Protein AF-A0A6G0XIC1-F1 (afdb_monomer_lite)

pLDDT: mean 82.3, std 7.59, range [47.5, 91.31]

Structure (mmCIF, N/CA/C/O backbone):
data_AF-A0A6G0XIC1-F1
#
_entry.id   AF-A0A6G0XIC1-F1
#
loop_
_atom_site.group_PDB
_atom_site.id
_atom_site.type_symbol
_atom_site.label_atom_id
_atom_site.label_alt_id
_atom_site.label_comp_id
_atom_site.label_asym_id
_atom_site.label_entity_id
_atom_site.label_seq_id
_atom_site.pdbx_PDB_ins_code
_atom_site.Cartn_x
_atom_site.Cartn_y
_atom_site.Cartn_z
_atom_site.occupancy
_atom_site.B_iso_or_equiv
_atom_site.auth_seq_id
_atom_site.auth_comp_id
_atom_site.auth_asym_id
_atom_site.auth_atom_id
_atom_site.pdbx_PDB_model_num
ATOM 1 N N . MET A 1 1 ? 18.970 -5.174 -5.195 1.00 47.50 1 MET A N 1
ATOM 2 C CA . MET A 1 1 ? 18.338 -4.292 -6.201 1.00 47.50 1 MET A CA 1
ATOM 3 C C . MET A 1 1 ? 18.893 -2.885 -6.016 1.00 47.50 1 MET A C 1
ATOM 5 O O . MET A 1 1 ? 18.209 -2.025 -5.480 1.00 47.50 1 MET A O 1
ATOM 9 N N . PHE A 1 2 ? 20.149 -2.671 -6.403 1.00 49.06 2 PHE A N 1
ATOM 10 C CA . PHE A 1 2 ? 20.777 -1.350 -6.408 1.00 49.06 2 PHE A CA 1
ATOM 11 C C . PHE A 1 2 ? 21.125 -1.029 -7.858 1.00 49.06 2 PHE A C 1
ATOM 13 O O . PHE A 1 2 ? 21.554 -1.924 -8.586 1.00 49.06 2 PHE A O 1
ATOM 20 N N . SER A 1 3 ? 20.847 0.197 -8.296 1.00 51.59 3 SER A N 1
ATOM 21 C CA . SER A 1 3 ? 21.165 0.626 -9.657 1.00 51.59 3 SER A CA 1
ATOM 22 C C . SER A 1 3 ? 22.676 0.580 -9.858 1.00 51.59 3 SER A C 1
ATOM 24 O O . SER A 1 3 ? 23.412 1.118 -9.037 1.00 51.59 3 SER A O 1
ATOM 26 N N . HIS A 1 4 ? 23.138 -0.046 -10.939 1.00 59.66 4 HIS A N 1
ATOM 27 C CA . HIS A 1 4 ? 24.544 0.018 -11.359 1.00 59.66 4 HIS A CA 1
ATOM 28 C C . HIS A 1 4 ? 24.850 1.297 -12.159 1.00 59.66 4 HIS A C 1
ATOM 30 O O . HIS A 1 4 ? 25.977 1.494 -12.602 1.00 59.66 4 HIS A O 1
ATOM 36 N N . ALA A 1 5 ? 23.843 2.154 -12.364 1.00 63.12 5 ALA A N 1
ATOM 37 C CA . ALA A 1 5 ? 23.974 3.422 -13.063 1.00 63.12 5 ALA A CA 1
ATOM 38 C C . ALA A 1 5 ? 24.384 4.553 -12.099 1.00 63.12 5 ALA A C 1
ATOM 40 O O . ALA A 1 5 ? 23.942 4.559 -10.944 1.00 63.12 5 ALA A O 1
ATOM 41 N N . PRO A 1 6 ? 25.187 5.529 -12.562 1.00 70.88 6 PRO A N 1
ATOM 42 C CA . PRO A 1 6 ? 25.528 6.702 -11.768 1.00 70.88 6 PRO A CA 1
ATOM 43 C C . PRO A 1 6 ? 24.262 7.477 -11.345 1.00 70.88 6 PRO A C 1
ATOM 45 O O . PRO A 1 6 ? 23.254 7.459 -12.065 1.00 70.88 6 PRO A O 1
ATOM 48 N N . PRO A 1 7 ? 24.287 8.162 -10.184 1.00 67.44 7 PRO A N 1
ATOM 49 C CA . PRO A 1 7 ? 23.158 8.957 -9.714 1.00 67.44 7 PRO A CA 1
ATOM 50 C C . PRO A 1 7 ? 22.770 9.990 -10.772 1.00 67.44 7 PRO A C 1
ATOM 52 O O . PRO A 1 7 ? 23.600 10.789 -11.203 1.00 67.44 7 PRO A O 1
ATOM 55 N N . HIS A 1 8 ? 21.511 9.983 -11.192 1.00 69.56 8 HIS A N 1
ATOM 56 C CA . HIS A 1 8 ? 20.982 10.939 -12.159 1.00 69.56 8 HIS A CA 1
ATOM 57 C C . HIS A 1 8 ? 19.735 11.616 -11.597 1.00 69.56 8 HIS A C 1
ATOM 59 O O . HIS A 1 8 ? 19.155 11.182 -10.598 1.00 69.56 8 HIS A O 1
ATOM 65 N N . LYS A 1 9 ? 19.331 12.721 -12.232 1.00 75.81 9 LYS A N 1
ATOM 66 C CA . LYS A 1 9 ? 18.134 13.463 -11.831 1.00 75.81 9 LYS A CA 1
ATOM 67 C C . LYS A 1 9 ? 16.928 12.532 -11.857 1.00 75.81 9 LYS A C 1
ATOM 69 O O . LYS A 1 9 ? 16.683 11.861 -12.856 1.00 75.81 9 LYS A O 1
ATOM 74 N N . PHE A 1 10 ? 16.170 12.526 -10.769 1.00 74.00 10 PHE A N 1
ATOM 75 C CA . PHE A 1 10 ? 15.009 11.663 -10.644 1.00 74.00 10 PHE A CA 1
ATOM 76 C C . PHE A 1 10 ? 13.968 12.017 -11.723 1.00 74.00 10 PHE A C 1
ATOM 78 O O . PHE A 1 10 ? 13.538 13.174 -11.790 1.00 74.00 10 PHE A O 1
ATOM 85 N N . PRO A 1 11 ? 13.554 11.073 -12.588 1.00 81.12 11 PRO A N 1
ATOM 86 C CA . PRO A 1 11 ? 12.630 11.368 -13.673 1.00 81.12 11 PRO A CA 1
ATOM 87 C C . PRO A 1 11 ? 11.298 11.903 -13.142 1.00 81.12 11 PRO A C 1
ATOM 89 O O . PRO A 1 11 ? 10.701 11.316 -12.238 1.00 81.12 11 PRO A O 1
ATOM 92 N N . LEU A 1 12 ? 10.775 12.967 -13.762 1.00 81.00 12 LEU A N 1
ATOM 93 C CA . LEU A 1 12 ? 9.474 13.561 -13.408 1.00 81.00 12 LEU A CA 1
ATOM 94 C C . LEU A 1 12 ? 8.337 12.528 -13.432 1.00 81.00 12 LEU A C 1
ATOM 96 O O . LEU A 1 12 ? 7.449 12.555 -12.584 1.00 81.00 12 LEU A O 1
ATOM 100 N N . ARG A 1 13 ? 8.399 11.571 -14.365 1.00 80.69 13 ARG A N 1
ATOM 101 C CA . ARG A 1 13 ? 7.430 10.469 -14.472 1.00 80.69 13 ARG A CA 1
ATOM 102 C C . ARG A 1 13 ? 7.473 9.547 -13.254 1.00 80.69 13 ARG A C 1
ATOM 104 O O . ARG A 1 13 ? 6.423 9.210 -12.718 1.00 80.69 13 ARG A O 1
ATOM 111 N N . SER A 1 14 ? 8.669 9.188 -12.784 1.00 80.62 14 SER A N 1
ATOM 112 C CA . SER A 1 14 ? 8.823 8.422 -11.546 1.00 80.62 14 SER A CA 1
ATOM 113 C C . SER A 1 14 ? 8.307 9.225 -10.353 1.00 80.62 14 SER A C 1
ATOM 115 O O . SER A 1 14 ? 7.563 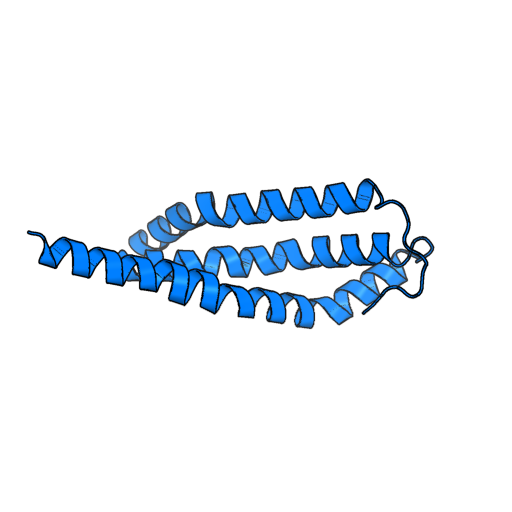8.669 -9.552 1.00 80.62 14 SER A O 1
ATOM 117 N N . MET A 1 15 ? 8.611 10.529 -10.259 1.00 84.69 15 MET A N 1
ATOM 118 C CA . MET A 1 15 ? 8.087 11.374 -9.172 1.00 84.69 15 MET A CA 1
ATOM 119 C C . MET A 1 15 ? 6.559 11.394 -9.151 1.00 84.69 15 MET A C 1
ATOM 121 O O . MET A 1 15 ? 5.975 11.222 -8.087 1.00 84.69 15 MET A O 1
ATOM 125 N N . GLY A 1 16 ? 5.910 11.525 -10.311 1.00 86.38 16 GLY A N 1
ATOM 126 C CA . GLY A 1 16 ? 4.451 11.480 -10.411 1.00 86.38 16 GLY A CA 1
ATOM 127 C C . GLY A 1 16 ? 3.858 10.155 -9.923 1.00 86.38 16 GLY A C 1
ATOM 128 O O . GLY A 1 16 ? 2.862 10.157 -9.205 1.00 86.38 16 GLY A O 1
ATOM 129 N N . LEU A 1 17 ? 4.495 9.023 -10.241 1.00 84.69 17 LEU A N 1
ATOM 130 C CA . LEU A 1 17 ? 4.053 7.704 -9.770 1.00 84.69 17 LEU A CA 1
ATOM 131 C C . LEU A 1 17 ? 4.208 7.542 -8.254 1.00 84.69 17 LEU A C 1
ATOM 133 O O . LEU A 1 17 ? 3.326 6.972 -7.612 1.00 84.69 17 LEU A O 1
ATOM 137 N N . PHE A 1 18 ? 5.299 8.053 -7.674 1.00 84.19 18 PHE A N 1
ATOM 138 C CA . PHE A 1 18 ? 5.488 8.049 -6.222 1.00 84.19 18 PHE A CA 1
ATOM 139 C C . PHE A 1 18 ? 4.500 8.978 -5.518 1.00 84.19 18 PHE A C 1
ATOM 141 O O . PHE A 1 18 ? 3.880 8.556 -4.547 1.00 84.19 18 PHE A O 1
ATOM 148 N N . ALA A 1 19 ? 4.284 10.181 -6.051 1.00 86.56 19 ALA A N 1
ATOM 149 C CA . ALA A 1 19 ? 3.310 11.127 -5.522 1.00 86.56 19 ALA A CA 1
ATOM 150 C C . ALA A 1 19 ? 1.893 10.541 -5.549 1.00 86.56 19 ALA A C 1
ATOM 152 O O . ALA A 1 19 ? 1.224 10.519 -4.520 1.00 86.56 19 ALA A O 1
ATOM 153 N N . LEU A 1 20 ? 1.468 9.976 -6.686 1.00 87.44 20 LEU A N 1
ATOM 154 C CA . LEU A 1 20 ? 0.174 9.303 -6.800 1.00 87.44 20 LEU A CA 1
ATOM 155 C C . LEU A 1 20 ? 0.058 8.177 -5.774 1.00 87.44 20 LEU A C 1
ATOM 157 O O . LEU A 1 20 ? -0.923 8.112 -5.039 1.00 87.44 20 LEU A O 1
ATOM 161 N N . ARG A 1 21 ? 1.080 7.319 -5.683 1.00 85.94 21 ARG A N 1
ATOM 162 C CA . ARG A 1 21 ? 1.133 6.227 -4.709 1.00 85.94 21 ARG A CA 1
ATOM 163 C C . ARG A 1 21 ? 1.002 6.731 -3.265 1.00 85.94 21 ARG A C 1
ATOM 165 O O . ARG A 1 21 ? 0.332 6.078 -2.466 1.00 85.94 21 ARG A O 1
ATOM 172 N N . ASP A 1 22 ? 1.629 7.850 -2.924 1.00 84.94 22 ASP A N 1
ATOM 173 C CA . ASP A 1 22 ? 1.591 8.406 -1.572 1.00 84.94 22 ASP A CA 1
ATOM 174 C C . ASP A 1 22 ? 0.227 9.030 -1.264 1.00 84.94 22 ASP A C 1
ATOM 176 O O . ASP A 1 22 ? -0.362 8.706 -0.232 1.00 84.94 22 ASP A O 1
ATOM 180 N N . SER A 1 23 ? -0.344 9.817 -2.183 1.00 86.06 23 SER A N 1
ATOM 181 C CA . SER A 1 23 ? -1.712 10.349 -2.054 1.00 86.06 23 SER A CA 1
ATOM 182 C C . SER A 1 23 ? -2.731 9.230 -1.862 1.00 86.06 23 SER A C 1
ATOM 184 O O . SER A 1 23 ? -3.605 9.298 -0.999 1.00 86.06 23 SER A O 1
ATOM 186 N N . MET A 1 24 ? -2.562 8.161 -2.635 1.00 83.38 24 MET A N 1
ATOM 187 C CA . MET A 1 24 ? -3.330 6.937 -2.535 1.00 83.38 24 MET A CA 1
ATOM 188 C C . MET A 1 24 ? -3.233 6.352 -1.104 1.00 83.38 24 MET A C 1
ATOM 190 O O . MET A 1 24 ? -4.256 6.113 -0.463 1.00 83.38 24 MET A O 1
ATOM 194 N N . THR A 1 25 ? -2.023 6.121 -0.576 1.00 82.69 25 THR A N 1
ATOM 195 C CA . THR A 1 25 ? -1.827 5.555 0.777 1.00 82.69 25 THR A CA 1
ATOM 196 C C . THR A 1 25 ? -2.416 6.443 1.880 1.00 82.69 25 THR A C 1
ATOM 198 O O . THR A 1 25 ? -3.007 5.918 2.825 1.00 82.69 25 THR A O 1
ATOM 201 N N . VAL A 1 26 ? -2.302 7.767 1.756 1.00 83.50 26 VAL A N 1
ATOM 202 C CA . VAL A 1 26 ? -2.917 8.725 2.688 1.00 83.50 26 VAL A CA 1
ATOM 203 C C . VAL A 1 26 ? -4.442 8.593 2.660 1.00 83.50 26 VAL A C 1
ATOM 205 O O . VAL A 1 26 ? -5.053 8.392 3.709 1.00 83.50 26 VAL A O 1
ATOM 208 N N . GLY A 1 27 ? -5.061 8.597 1.476 1.00 80.19 27 GLY A N 1
ATOM 209 C CA . GLY A 1 27 ? -6.510 8.413 1.340 1.00 80.19 27 GLY A CA 1
ATOM 210 C C . GLY A 1 27 ? -7.003 7.108 1.975 1.00 80.19 27 GLY A C 1
ATOM 211 O O . GLY A 1 27 ? -7.956 7.109 2.754 1.00 80.19 27 GLY A O 1
ATOM 212 N N . ALA A 1 28 ? -6.300 6.001 1.732 1.00 77.81 28 ALA A N 1
ATOM 213 C CA . ALA A 1 28 ? -6.646 4.699 2.300 1.00 77.81 28 ALA A CA 1
ATOM 214 C C . ALA A 1 28 ? -6.426 4.587 3.815 1.00 77.81 28 ALA A C 1
ATOM 216 O O . ALA A 1 28 ? -7.025 3.722 4.446 1.00 77.81 28 ALA A O 1
ATOM 217 N N . SER A 1 29 ? -5.583 5.437 4.404 1.00 72.19 29 SER A N 1
ATOM 218 C CA . SER A 1 29 ? -5.302 5.408 5.845 1.00 72.19 29 SER A CA 1
ATOM 219 C C . SER A 1 29 ? -6.245 6.302 6.650 1.00 72.19 29 SER A C 1
ATOM 221 O O . SER A 1 29 ? -6.489 6.019 7.818 1.00 72.19 29 SER A O 1
ATOM 223 N N . PHE A 1 30 ? -6.794 7.362 6.047 1.00 75.75 30 PHE A N 1
ATOM 224 C CA . PHE A 1 30 ? -7.648 8.322 6.759 1.00 75.75 30 PHE A CA 1
ATOM 225 C C . PHE A 1 30 ? -9.127 8.249 6.373 1.00 75.75 30 PHE A C 1
ATOM 227 O O . PHE A 1 30 ? -9.983 8.427 7.235 1.00 75.75 30 PHE A O 1
ATOM 234 N N . VAL A 1 31 ? -9.445 7.968 5.106 1.00 79.25 31 VAL A N 1
ATOM 235 C CA . VAL A 1 31 ? -10.830 8.008 4.602 1.00 79.25 31 VAL A CA 1
ATOM 236 C C . VAL A 1 31 ? -11.467 6.623 4.601 1.00 79.25 31 VAL A C 1
ATOM 238 O O . VAL A 1 31 ? -12.614 6.464 5.010 1.00 79.25 31 VAL A O 1
ATOM 241 N N . ALA A 1 32 ? -10.727 5.604 4.165 1.00 81.50 32 ALA A N 1
ATOM 242 C CA . ALA A 1 32 ? -11.264 4.252 4.032 1.00 81.50 32 ALA A CA 1
ATOM 243 C C . ALA A 1 32 ? -11.582 3.547 5.371 1.00 81.50 32 ALA A C 1
ATOM 245 O O . ALA A 1 32 ? -12.626 2.893 5.434 1.00 81.50 32 ALA A O 1
ATOM 246 N N . PRO A 1 33 ? -10.777 3.668 6.452 1.00 82.06 33 PRO A N 1
ATOM 247 C CA . PRO A 1 33 ? -11.001 2.861 7.651 1.00 82.06 33 PRO A CA 1
ATOM 248 C C . PRO A 1 33 ? -12.315 3.163 8.390 1.00 82.06 33 PRO A C 1
ATOM 250 O O . PRO A 1 33 ? -12.979 2.204 8.775 1.00 82.06 33 PRO A O 1
ATOM 253 N N . PRO A 1 34 ? -12.757 4.428 8.567 1.00 82.06 34 PRO A N 1
ATOM 254 C CA . PRO A 1 34 ? -14.055 4.714 9.185 1.00 82.06 34 PRO A CA 1
ATOM 255 C C . PRO A 1 34 ? -15.237 4.155 8.386 1.00 82.06 34 PRO A C 1
ATOM 257 O O . PRO A 1 34 ? -16.177 3.624 8.974 1.00 82.06 34 PRO A O 1
ATOM 260 N N . ILE A 1 35 ? -15.174 4.238 7.052 1.00 87.19 35 ILE A N 1
ATOM 261 C CA . ILE A 1 35 ? -16.224 3.738 6.153 1.00 87.19 35 ILE A CA 1
ATOM 262 C C . ILE A 1 35 ? -16.291 2.211 6.227 1.00 87.19 35 ILE A C 1
ATOM 264 O O . ILE A 1 35 ? -17.367 1.636 6.390 1.00 87.19 35 ILE A O 1
ATOM 268 N N . PHE A 1 36 ? -15.134 1.551 6.152 1.00 86.31 36 PHE A N 1
ATOM 269 C CA . PHE A 1 36 ? -15.052 0.096 6.220 1.00 86.31 36 PHE A CA 1
ATOM 270 C C . PHE A 1 36 ? -15.467 -0.435 7.598 1.00 86.31 36 PHE A C 1
ATOM 272 O O . PHE A 1 36 ? -16.214 -1.408 7.686 1.00 86.31 36 PHE A O 1
ATOM 279 N N . SER A 1 37 ? -15.085 0.262 8.670 1.00 87.62 37 SER A N 1
ATOM 280 C CA . SER A 1 37 ? -15.497 -0.068 10.035 1.00 87.62 37 SER A CA 1
ATOM 281 C C . SER A 1 37 ? -17.012 0.040 10.209 1.00 87.62 37 SER A C 1
ATOM 283 O O . SER A 1 37 ? -17.637 -0.882 10.729 1.00 87.62 37 SER A O 1
ATOM 285 N N . ALA A 1 38 ? -17.632 1.113 9.705 1.00 87.50 38 ALA A N 1
ATOM 286 C CA . ALA A 1 38 ? -19.084 1.280 9.754 1.00 87.50 38 ALA A CA 1
ATOM 287 C C . ALA A 1 38 ? -19.825 0.153 9.013 1.00 87.50 38 ALA A C 1
ATOM 289 O O . ALA A 1 38 ? -20.824 -0.363 9.517 1.00 87.50 38 ALA A O 1
ATOM 290 N N . ALA A 1 39 ? -19.306 -0.277 7.859 1.00 89.25 39 ALA A N 1
ATOM 291 C CA . ALA A 1 39 ? -19.859 -1.411 7.127 1.00 89.25 39 ALA A CA 1
ATOM 292 C C . ALA A 1 39 ? -19.752 -2.717 7.934 1.00 89.25 39 ALA A C 1
ATOM 294 O O . ALA A 1 39 ? -20.742 -3.431 8.064 1.00 89.25 39 ALA A O 1
ATOM 295 N N . LEU A 1 40 ? -18.600 -3.009 8.545 1.00 88.50 40 LEU A N 1
ATOM 296 C CA . LEU A 1 40 ? -18.423 -4.202 9.386 1.00 88.50 40 LEU A CA 1
ATOM 297 C C . LEU A 1 40 ? -19.367 -4.209 10.596 1.00 88.50 40 LEU A C 1
ATOM 299 O O . LEU A 1 40 ? -19.953 -5.245 10.911 1.00 88.50 40 LEU A O 1
ATOM 303 N N . VAL A 1 41 ? -19.573 -3.054 11.234 1.00 90.44 41 VAL A N 1
ATOM 304 C CA . VAL A 1 41 ? -20.545 -2.912 12.329 1.00 90.44 41 VAL A CA 1
ATOM 305 C C . VAL A 1 41 ? -21.970 -3.194 11.847 1.00 90.44 41 VAL A C 1
ATOM 307 O O . VAL A 1 41 ? -22.717 -3.872 12.547 1.00 90.44 41 VAL A O 1
ATOM 310 N N . SER A 1 42 ? -22.348 -2.758 10.638 1.00 89.94 42 SER A N 1
ATOM 311 C CA . SER A 1 42 ? -23.682 -3.062 10.087 1.00 89.94 42 SER A CA 1
ATOM 312 C C . SER A 1 42 ? -23.920 -4.554 9.821 1.00 89.94 42 SER A C 1
ATOM 314 O O . SER A 1 42 ? -25.064 -4.995 9.836 1.00 89.94 42 SER A O 1
ATOM 316 N N . TYR A 1 43 ? -22.853 -5.345 9.657 1.00 89.56 43 TYR A N 1
ATOM 317 C CA . TYR A 1 43 ? -22.919 -6.808 9.570 1.00 89.56 43 TYR A CA 1
ATOM 318 C C . TYR A 1 43 ? -22.933 -7.508 10.943 1.00 89.56 43 TYR A C 1
ATOM 320 O O . TYR A 1 43 ? -22.865 -8.733 11.005 1.00 89.56 43 TYR A O 1
ATOM 328 N N . GLY A 1 44 ? -23.027 -6.756 12.045 1.00 88.94 44 GLY A N 1
ATOM 329 C CA . GLY A 1 44 ? -23.121 -7.299 13.404 1.00 88.94 44 GLY A CA 1
ATOM 330 C C . GLY A 1 44 ? -21.779 -7.476 14.120 1.00 88.94 44 GLY A C 1
ATOM 331 O O . GLY A 1 44 ? -21.727 -8.147 15.148 1.00 88.94 44 GLY A O 1
ATOM 332 N N . MET A 1 45 ? -20.691 -6.894 13.605 1.00 90.12 45 MET A N 1
ATOM 333 C CA . MET A 1 45 ? -19.389 -6.926 14.275 1.00 90.12 45 MET A CA 1
ATOM 334 C C . MET A 1 45 ? -19.309 -5.897 15.409 1.00 90.12 45 MET A C 1
ATOM 336 O O . MET A 1 45 ? -19.791 -4.771 15.279 1.00 90.12 45 MET A O 1
ATOM 340 N N . ASP A 1 46 ? -18.630 -6.258 16.501 1.00 91.31 46 ASP A N 1
ATOM 341 C CA . ASP A 1 46 ? -18.296 -5.312 17.566 1.00 91.31 46 ASP A CA 1
ATOM 342 C C . ASP A 1 46 ? -17.500 -4.110 17.023 1.00 91.31 46 ASP A C 1
ATOM 344 O O . ASP A 1 46 ? -16.576 -4.257 16.220 1.00 91.31 46 ASP A O 1
ATOM 348 N N . LYS A 1 47 ? -17.831 -2.907 17.502 1.00 85.88 47 LYS A N 1
ATOM 349 C CA . LYS A 1 47 ? -17.240 -1.643 17.042 1.00 85.88 47 LYS A CA 1
ATOM 350 C C . LYS A 1 47 ? -15.737 -1.559 17.315 1.00 85.88 47 LYS A C 1
ATOM 352 O O . LYS A 1 47 ? -15.010 -0.961 16.520 1.00 85.88 47 LYS A O 1
ATOM 357 N N . GLY A 1 48 ? -15.260 -2.124 18.424 1.00 82.88 48 GLY A N 1
ATOM 358 C CA . GLY A 1 48 ? -13.831 -2.188 18.731 1.00 82.88 48 GLY A CA 1
ATOM 359 C C . GLY A 1 48 ? -13.098 -3.063 17.717 1.00 82.88 48 GLY A C 1
ATOM 360 O O . GLY A 1 48 ? -12.152 -2.614 17.068 1.00 82.88 48 GLY A O 1
ATOM 361 N N . THR A 1 49 ? -13.616 -4.271 17.504 1.00 83.00 49 THR A N 1
ATOM 362 C CA . THR A 1 49 ? -13.065 -5.246 16.551 1.00 83.00 49 THR A CA 1
ATOM 363 C C . THR A 1 49 ? -13.105 -4.734 15.107 1.00 83.00 49 THR A C 1
ATOM 365 O O . THR A 1 49 ? -12.098 -4.800 14.400 1.00 83.00 49 THR A O 1
ATOM 368 N N . ALA A 1 50 ? -14.223 -4.142 14.683 1.00 86.88 50 ALA A N 1
ATOM 369 C CA . ALA A 1 50 ? -14.391 -3.554 13.356 1.00 86.88 50 ALA A CA 1
ATOM 370 C C . ALA A 1 50 ? -13.370 -2.440 13.083 1.00 86.88 50 ALA A C 1
ATOM 372 O O . ALA A 1 50 ? -12.771 -2.396 12.006 1.00 86.88 50 ALA A O 1
ATOM 373 N N . ASN A 1 51 ? -13.105 -1.576 14.069 1.00 85.00 51 ASN A N 1
ATOM 374 C CA . ASN A 1 51 ? -12.089 -0.530 13.952 1.00 85.00 51 ASN A CA 1
ATOM 375 C C . ASN A 1 51 ? -10.676 -1.110 13.835 1.00 85.00 51 ASN A C 1
ATOM 377 O O . ASN A 1 51 ? -9.927 -0.701 12.947 1.00 85.00 51 ASN A O 1
ATOM 381 N N . SER A 1 52 ? -10.318 -2.078 14.682 1.00 83.69 52 SER A N 1
ATOM 382 C CA . SER A 1 52 ? -9.008 -2.736 14.639 1.00 83.69 52 SER A CA 1
ATOM 383 C C . SER A 1 52 ? -8.761 -3.455 13.311 1.00 83.69 52 SER A C 1
ATOM 385 O O . SER A 1 52 ? -7.700 -3.292 12.708 1.00 83.69 52 SER A O 1
ATOM 387 N N . ILE A 1 53 ? -9.753 -4.197 12.807 1.00 85.44 53 ILE A N 1
ATOM 388 C CA . ILE A 1 53 ? -9.671 -4.869 11.504 1.00 85.44 53 ILE A CA 1
ATOM 389 C C . ILE A 1 53 ? -9.528 -3.838 10.387 1.00 85.44 53 ILE A C 1
ATOM 391 O O . ILE A 1 53 ? -8.657 -3.980 9.531 1.00 85.44 53 ILE A O 1
ATOM 395 N N . SER A 1 54 ? -10.324 -2.770 10.409 1.00 86.50 54 SER A N 1
ATOM 396 C CA . SER A 1 54 ? -10.278 -1.735 9.371 1.00 86.50 54 SER A CA 1
ATOM 397 C C . SER A 1 54 ? -8.928 -1.026 9.309 1.00 86.50 54 SER A C 1
ATOM 399 O O . SER A 1 54 ? -8.418 -0.776 8.218 1.00 86.50 54 SER A O 1
ATOM 401 N N . GLN A 1 55 ? -8.305 -0.765 10.460 1.00 83.00 55 GLN A N 1
ATOM 402 C CA . GLN A 1 55 ? -6.977 -0.150 10.540 1.00 83.00 55 GLN A CA 1
ATOM 403 C C . GLN A 1 55 ? -5.857 -1.033 9.975 1.00 83.00 55 GLN A C 1
ATOM 405 O O . GLN A 1 55 ? -4.841 -0.503 9.536 1.00 83.00 55 GLN A O 1
ATOM 410 N N . LEU A 1 56 ? -6.026 -2.357 9.954 1.00 83.38 56 LEU A N 1
ATOM 411 C CA . LEU A 1 56 ? -5.033 -3.292 9.414 1.00 83.38 56 LEU A CA 1
ATOM 412 C C . LEU A 1 56 ? -5.313 -3.657 7.950 1.00 83.38 56 LEU A C 1
ATOM 414 O O . LEU A 1 56 ? -4.401 -3.676 7.121 1.00 83.38 56 LEU A O 1
ATOM 418 N N . VAL A 1 57 ? -6.577 -3.924 7.620 1.00 86.38 57 VAL A N 1
ATOM 419 C CA . VAL A 1 57 ? -7.000 -4.420 6.305 1.00 86.38 57 VAL A CA 1
ATOM 420 C C . VAL A 1 57 ? -7.005 -3.311 5.260 1.00 86.38 57 VAL A C 1
ATOM 422 O O . VAL A 1 57 ? -6.493 -3.536 4.163 1.00 86.38 57 VAL A O 1
ATOM 425 N N . CYS A 1 58 ? -7.513 -2.110 5.571 1.00 85.62 58 CYS A N 1
ATOM 426 C CA . CYS A 1 58 ? -7.556 -1.021 4.587 1.00 85.62 58 CYS A CA 1
ATOM 427 C C . CYS A 1 58 ? -6.158 -0.676 4.041 1.00 85.62 58 CYS A C 1
ATOM 429 O O . CYS A 1 58 ? -5.991 -0.680 2.816 1.00 85.62 58 CYS A O 1
ATOM 431 N N . PRO A 1 59 ? -5.123 -0.462 4.880 1.00 81.81 59 PRO A N 1
ATOM 432 C CA . PRO A 1 59 ? -3.776 -0.213 4.378 1.00 81.81 59 PRO A CA 1
ATOM 433 C C . PRO A 1 59 ? -3.199 -1.406 3.608 1.00 81.81 59 PRO A C 1
ATOM 435 O O . PRO A 1 59 ? -2.519 -1.203 2.603 1.00 81.81 59 PRO A O 1
ATOM 438 N N . ALA A 1 60 ? -3.476 -2.646 4.033 1.00 85.88 60 ALA A N 1
ATOM 439 C CA . ALA A 1 60 ? -2.955 -3.852 3.386 1.00 85.88 60 ALA A CA 1
ATOM 440 C C . ALA A 1 60 ? -3.528 -4.065 1.978 1.00 85.88 60 ALA A C 1
ATOM 442 O O . ALA A 1 60 ? -2.771 -4.297 1.034 1.00 85.88 60 ALA A O 1
ATOM 443 N N . VAL A 1 61 ? -4.844 -3.915 1.809 1.00 85.81 61 VAL A N 1
ATOM 444 C CA . VAL A 1 61 ? -5.512 -3.998 0.498 1.00 85.81 61 VAL A CA 1
ATOM 445 C C . VAL A 1 61 ? -4.977 -2.916 -0.430 1.00 85.81 61 VAL A C 1
ATOM 447 O O . VAL A 1 61 ? -4.612 -3.169 -1.578 1.00 85.81 61 VAL A O 1
ATOM 450 N N . TRP A 1 62 ? -4.840 -1.703 0.090 1.00 85.62 62 TRP A N 1
ATOM 451 C CA . TRP A 1 62 ? -4.308 -0.597 -0.683 1.00 85.62 62 TRP A CA 1
ATOM 452 C C . TRP A 1 62 ? -2.827 -0.765 -1.051 1.00 85.62 62 TRP A C 1
ATOM 454 O O . TRP A 1 62 ? -2.334 -0.270 -2.075 1.00 85.62 62 TRP A O 1
ATOM 464 N N . GLN A 1 63 ? -2.092 -1.519 -0.237 1.00 85.12 63 GLN A N 1
ATOM 465 C CA . GLN A 1 63 ? -0.714 -1.864 -0.517 1.00 85.12 63 GLN A CA 1
ATOM 466 C C . G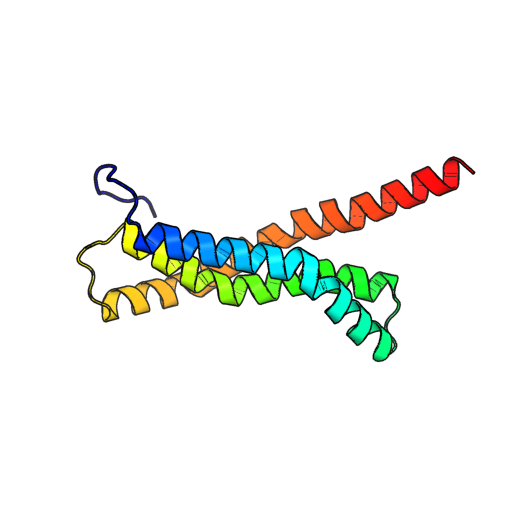LN A 1 63 ? -0.597 -2.732 -1.779 1.00 85.12 63 GLN A C 1
ATOM 468 O O . GLN A 1 63 ? 0.355 -2.557 -2.542 1.00 85.12 63 GLN A O 1
ATOM 473 N N . LEU A 1 64 ? -1.582 -3.585 -2.068 1.00 85.50 64 LEU A N 1
ATOM 474 C CA . LEU A 1 64 ? -1.626 -4.384 -3.298 1.00 85.50 64 LEU A CA 1
ATOM 475 C C . LEU A 1 64 ? -1.794 -3.512 -4.548 1.00 85.50 64 LEU A C 1
ATOM 477 O O . LEU A 1 64 ? -1.100 -3.740 -5.539 1.00 85.50 64 LEU A O 1
ATOM 481 N N . ALA A 1 65 ? -2.636 -2.476 -4.478 1.00 85.25 65 ALA A N 1
ATOM 482 C CA . ALA A 1 65 ? -2.863 -1.536 -5.579 1.00 85.25 65 ALA A CA 1
ATOM 483 C C . ALA A 1 65 ? -1.689 -0.563 -5.799 1.00 85.25 65 ALA A C 1
ATOM 485 O O . ALA A 1 65 ? -1.417 -0.157 -6.925 1.00 85.25 65 ALA A O 1
ATOM 486 N N . SER A 1 66 ? -0.958 -0.206 -4.737 1.00 85.38 66 SER A N 1
ATOM 487 C CA . SER A 1 66 ? 0.166 0.746 -4.798 1.00 85.38 66 SER A CA 1
ATOM 488 C C . SER A 1 66 ? 1.541 0.115 -5.056 1.00 85.38 66 SER A C 1
ATOM 490 O O . SER A 1 66 ? 2.491 0.810 -5.433 1.00 85.38 66 SER A O 1
ATOM 492 N N . THR A 1 67 ? 1.683 -1.201 -4.875 1.00 86.81 67 THR A N 1
ATOM 493 C CA . THR A 1 67 ? 2.931 -1.918 -5.184 1.00 86.81 67 THR A CA 1
ATOM 494 C C . THR A 1 67 ? 3.348 -1.862 -6.665 1.00 86.81 67 THR A C 1
ATOM 496 O O . THR A 1 67 ? 4.531 -1.610 -6.904 1.00 86.81 67 THR A O 1
ATOM 499 N N . PRO A 1 68 ? 2.462 -2.027 -7.669 1.00 83.94 68 PRO A N 1
ATOM 500 C CA . PRO A 1 68 ? 2.874 -2.002 -9.069 1.00 83.94 68 PRO A CA 1
ATOM 501 C C . PRO A 1 68 ? 3.315 -0.596 -9.494 1.00 83.94 68 PRO A C 1
ATOM 503 O O . PRO A 1 68 ? 4.312 -0.468 -10.195 1.00 83.94 68 PRO A O 1
ATOM 506 N N . LEU A 1 69 ? 2.661 0.458 -8.985 1.00 84.69 69 LEU A N 1
ATOM 507 C CA . LEU A 1 69 ? 3.072 1.859 -9.171 1.00 84.69 69 LEU A CA 1
ATOM 508 C C . LEU A 1 69 ? 4.490 2.114 -8.637 1.00 84.69 69 LEU A C 1
ATOM 510 O O . LEU A 1 69 ? 5.307 2.747 -9.300 1.00 84.69 69 LEU A O 1
ATOM 514 N N . HIS A 1 70 ? 4.804 1.577 -7.458 1.00 85.38 70 HIS A N 1
ATOM 515 C CA . HIS A 1 70 ? 6.135 1.685 -6.859 1.00 85.38 70 HIS A CA 1
ATOM 516 C C . HIS A 1 70 ? 7.208 0.924 -7.648 1.00 85.38 70 HIS A C 1
ATOM 518 O O . HIS A 1 70 ? 8.281 1.470 -7.894 1.00 85.38 70 HIS A O 1
ATOM 524 N N . LEU A 1 71 ? 6.928 -0.320 -8.056 1.00 85.44 71 LEU A N 1
ATOM 525 C CA . LEU A 1 71 ? 7.860 -1.113 -8.863 1.00 85.44 71 LEU A CA 1
ATOM 526 C C . LEU A 1 71 ? 8.087 -0.476 -10.239 1.00 85.44 71 LEU A C 1
ATOM 528 O O . LEU A 1 71 ? 9.221 -0.444 -10.706 1.00 85.44 71 LEU A O 1
ATOM 532 N N . LEU A 1 72 ? 7.041 0.095 -10.842 1.00 83.50 72 LEU A N 1
ATOM 533 C CA . LEU A 1 72 ? 7.141 0.849 -12.089 1.00 83.50 72 LEU A CA 1
ATOM 534 C C . LEU A 1 72 ? 7.977 2.123 -11.918 1.00 83.50 72 LEU A C 1
ATOM 536 O O . LEU A 1 72 ? 8.847 2.391 -12.740 1.00 83.50 72 LEU A O 1
ATOM 540 N N . GLY A 1 73 ? 7.763 2.889 -10.844 1.00 81.50 73 GLY A N 1
ATOM 541 C CA . GLY A 1 73 ? 8.571 4.074 -10.540 1.00 81.50 73 GLY A CA 1
ATOM 542 C C . GLY A 1 73 ? 10.054 3.740 -10.349 1.00 81.50 73 GLY A C 1
ATOM 543 O O . GLY A 1 73 ? 10.916 4.476 -10.835 1.00 81.50 73 GLY A O 1
ATOM 544 N N . LEU A 1 74 ? 10.345 2.604 -9.702 1.00 83.31 74 LEU A N 1
ATOM 545 C CA . LEU A 1 74 ? 11.699 2.094 -9.486 1.00 83.31 74 LEU A CA 1
ATOM 546 C C . LEU A 1 74 ? 12.350 1.592 -10.784 1.00 83.31 74 LEU A C 1
ATOM 548 O O . LEU A 1 74 ? 13.534 1.831 -11.008 1.00 83.31 74 LEU A O 1
ATOM 552 N N . ASP A 1 75 ? 11.596 0.913 -11.645 1.00 83.25 75 ASP A N 1
ATOM 553 C CA . ASP A 1 75 ? 12.080 0.436 -12.943 1.00 83.25 75 ASP A CA 1
ATOM 554 C C . ASP A 1 75 ? 12.308 1.599 -13.926 1.00 83.25 75 ASP A C 1
ATOM 556 O O . ASP A 1 75 ? 13.322 1.621 -14.617 1.00 83.25 75 ASP A O 1
ATOM 560 N N . LEU A 1 76 ? 11.450 2.626 -13.925 1.00 80.38 76 LEU A N 1
ATOM 561 C CA . LEU A 1 76 ? 11.659 3.862 -14.695 1.00 80.38 76 LEU A CA 1
ATOM 562 C C . LEU A 1 76 ? 12.881 4.657 -14.227 1.00 80.38 76 LEU A C 1
ATOM 564 O O . LEU A 1 76 ? 13.535 5.294 -15.047 1.00 80.38 76 LEU A O 1
ATOM 568 N N . TYR A 1 77 ? 13.189 4.610 -12.930 1.00 79.62 77 TYR A N 1
ATOM 569 C CA . TYR A 1 77 ? 14.388 5.235 -12.377 1.00 79.62 77 TYR A CA 1
ATOM 570 C C . TYR A 1 77 ? 15.655 4.433 -12.708 1.00 79.62 77 TYR A C 1
ATOM 572 O O . TYR A 1 77 ? 16.666 5.003 -13.086 1.00 79.62 77 TYR A O 1
ATOM 580 N N . ASN A 1 78 ? 15.625 3.103 -12.592 1.00 79.06 78 ASN A N 1
ATOM 581 C CA . ASN A 1 78 ? 16.836 2.287 -12.738 1.00 79.06 78 ASN A CA 1
ATOM 582 C C . ASN A 1 78 ? 17.123 1.822 -14.171 1.00 79.06 78 ASN A C 1
ATOM 584 O O . ASN A 1 78 ? 18.257 1.457 -14.473 1.00 79.06 78 ASN A O 1
ATOM 588 N N . ARG A 1 79 ? 16.111 1.768 -15.042 1.00 78.69 79 ARG A N 1
ATOM 589 C CA . ARG A 1 79 ? 16.219 1.253 -16.412 1.00 78.69 79 ARG A CA 1
ATOM 590 C C . ARG A 1 79 ? 15.510 2.207 -17.366 1.00 78.69 79 ARG A C 1
ATOM 592 O O . ARG A 1 79 ? 14.316 2.064 -17.626 1.00 78.69 79 ARG A O 1
ATOM 599 N N . THR A 1 80 ? 16.229 3.180 -17.913 1.00 74.56 80 THR A N 1
ATOM 600 C CA . THR A 1 80 ? 15.675 4.160 -18.864 1.00 74.56 80 THR A CA 1
ATOM 601 C C . THR A 1 80 ? 15.318 3.527 -20.212 1.00 74.56 80 THR A C 1
ATOM 603 O O . THR A 1 80 ? 14.240 3.802 -20.733 1.00 74.56 80 THR A O 1
ATOM 606 N N . ASP A 1 81 ? 16.119 2.572 -20.695 1.00 78.06 81 ASP A N 1
ATOM 607 C CA . ASP A 1 81 ? 15.997 1.995 -22.050 1.00 78.06 81 ASP A CA 1
ATOM 608 C C . ASP A 1 81 ? 15.248 0.649 -22.104 1.00 78.06 81 ASP A C 1
ATOM 610 O O . ASP A 1 81 ? 15.238 -0.050 -23.116 1.00 78.06 81 ASP A O 1
ATOM 614 N N . ALA A 1 82 ? 14.610 0.242 -21.003 1.00 79.50 82 ALA A N 1
ATOM 615 C CA . ALA A 1 82 ? 13.880 -1.022 -20.945 1.00 79.50 82 ALA A CA 1
ATOM 616 C C . ALA A 1 82 ? 12.575 -0.984 -21.762 1.00 79.50 82 ALA A C 1
ATOM 618 O O . ALA A 1 82 ? 11.743 -0.083 -21.599 1.00 79.50 82 ALA A O 1
ATOM 619 N N . SER A 1 83 ? 12.357 -2.018 -22.585 1.00 83.56 83 SER A N 1
ATOM 620 C CA . SER A 1 83 ? 11.108 -2.219 -23.331 1.00 83.56 83 SER A CA 1
ATOM 621 C C . SER A 1 83 ? 9.942 -2.514 -22.388 1.00 83.56 83 SER A C 1
ATOM 623 O O . SER A 1 83 ? 10.131 -3.178 -21.366 1.00 83.56 83 SER A O 1
ATOM 625 N N . LEU A 1 84 ? 8.725 -2.094 -22.752 1.00 80.38 84 LEU A N 1
ATOM 626 C CA . LEU A 1 84 ? 7.509 -2.295 -21.945 1.00 80.38 84 LEU A CA 1
ATOM 627 C C . LEU A 1 84 ? 7.286 -3.765 -21.535 1.00 80.38 84 LEU A C 1
ATOM 629 O O . LEU A 1 84 ? 6.882 -4.037 -20.403 1.00 80.38 84 LEU A O 1
ATOM 633 N N . ALA A 1 85 ? 7.622 -4.720 -22.408 1.00 82.81 85 ALA A N 1
ATOM 634 C CA . ALA A 1 85 ? 7.556 -6.152 -22.106 1.00 82.81 85 ALA A CA 1
ATOM 635 C C . ALA A 1 85 ? 8.525 -6.555 -20.976 1.00 82.81 85 ALA A C 1
ATOM 637 O O . ALA A 1 85 ? 8.151 -7.254 -20.038 1.00 82.81 85 ALA A O 1
ATOM 638 N N . SER A 1 86 ? 9.759 -6.045 -20.998 1.00 83.94 86 SER A N 1
ATOM 639 C CA . SER A 1 86 ? 10.739 -6.326 -19.940 1.00 83.94 86 SER A CA 1
ATOM 640 C C . SER A 1 86 ? 10.403 -5.638 -18.607 1.00 83.94 86 SER A C 1
ATOM 642 O O . SER A 1 86 ? 10.792 -6.132 -17.546 1.00 83.94 86 SER A O 1
ATOM 644 N N . ARG A 1 87 ? 9.665 -4.516 -18.644 1.00 84.56 87 ARG A N 1
ATOM 645 C CA . ARG A 1 87 ? 9.177 -3.814 -17.443 1.00 84.56 87 ARG A CA 1
ATOM 646 C C . ARG A 1 87 ? 8.049 -4.587 -16.770 1.00 84.56 87 ARG A C 1
ATOM 648 O O . ARG A 1 87 ? 8.081 -4.808 -15.564 1.00 84.56 87 ARG A O 1
ATOM 655 N N . THR A 1 88 ? 7.073 -5.045 -17.550 1.00 83.75 88 THR A N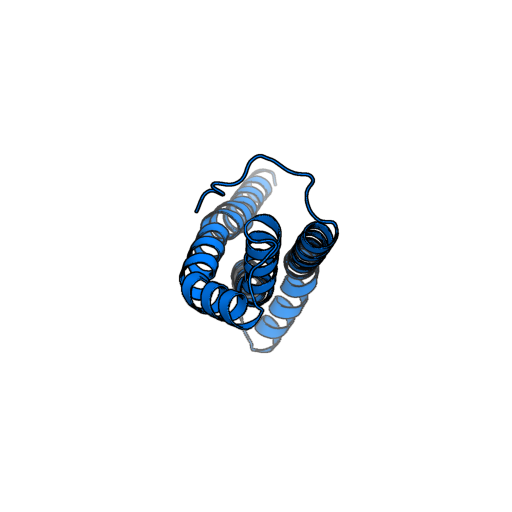 1
ATOM 656 C CA . THR A 1 88 ? 5.941 -5.835 -17.037 1.00 83.75 88 THR A CA 1
ATOM 657 C C . THR A 1 88 ? 6.395 -7.175 -16.458 1.00 83.75 88 THR A C 1
ATOM 659 O O . THR A 1 88 ? 5.933 -7.552 -15.384 1.00 83.75 88 THR A O 1
ATOM 662 N N . GLN A 1 89 ? 7.368 -7.839 -17.091 1.00 87.88 89 GLN A N 1
ATOM 663 C CA . GLN A 1 89 ? 7.981 -9.062 -16.561 1.00 87.88 89 GLN A CA 1
ATOM 664 C C . GLN A 1 89 ? 8.742 -8.829 -15.244 1.00 87.88 89 GLN A C 1
ATOM 666 O O . GLN A 1 89 ? 8.689 -9.658 -14.336 1.00 87.88 89 GLN A O 1
ATOM 671 N N . PHE A 1 90 ? 9.448 -7.703 -15.117 1.00 85.62 90 PHE A N 1
ATOM 672 C CA . PHE A 1 90 ? 10.107 -7.332 -13.864 1.00 85.62 90 PHE A CA 1
ATOM 673 C C . PHE A 1 90 ? 9.086 -7.082 -12.746 1.00 85.62 90 PHE A C 1
ATOM 675 O O . PHE A 1 90 ? 9.230 -7.621 -11.647 1.00 85.62 90 PHE A O 1
ATOM 682 N N . ILE A 1 91 ? 8.033 -6.312 -13.041 1.00 87.69 91 ILE A N 1
ATOM 683 C CA . ILE A 1 91 ? 6.974 -6.003 -12.076 1.00 87.69 91 ILE A CA 1
ATOM 684 C C . ILE A 1 91 ? 6.301 -7.289 -11.603 1.00 87.69 91 ILE A C 1
ATOM 686 O O . ILE A 1 91 ? 6.197 -7.481 -10.399 1.00 87.69 91 ILE A O 1
ATOM 690 N N . SER A 1 92 ? 5.889 -8.185 -12.504 1.00 87.25 92 SER A N 1
ATOM 691 C CA . SER A 1 92 ? 5.198 -9.423 -12.118 1.00 87.25 92 SER A CA 1
ATOM 692 C C . SER A 1 92 ? 6.065 -10.332 -11.243 1.00 87.25 92 SER A C 1
ATOM 694 O O . SER A 1 92 ? 5.577 -10.873 -10.251 1.00 87.25 92 SER A O 1
ATOM 696 N N . ARG A 1 93 ? 7.365 -10.443 -11.548 1.00 88.56 93 ARG A N 1
ATOM 697 C CA . ARG A 1 93 ? 8.320 -11.248 -10.774 1.00 88.56 93 ARG A CA 1
ATOM 698 C C . ARG A 1 93 ? 8.526 -10.720 -9.354 1.00 88.56 93 ARG A C 1
ATOM 700 O O . ARG A 1 93 ? 8.611 -11.507 -8.412 1.00 88.56 93 ARG A O 1
ATOM 707 N N . GLU A 1 94 ? 8.634 -9.404 -9.200 1.00 88.38 94 GLU A N 1
ATOM 708 C CA . GLU A 1 94 ? 8.937 -8.773 -7.910 1.00 88.38 94 GLU A CA 1
ATOM 709 C C . GLU A 1 94 ? 7.682 -8.365 -7.126 1.00 88.38 94 GLU A C 1
ATOM 711 O O . GLU A 1 94 ? 7.776 -8.059 -5.935 1.00 88.38 94 GLU A O 1
ATOM 716 N N . TYR A 1 95 ? 6.502 -8.406 -7.756 1.00 88.44 95 TYR A N 1
ATOM 717 C CA . TYR A 1 95 ? 5.230 -7.980 -7.172 1.00 88.44 95 TYR A CA 1
ATOM 718 C C . TYR A 1 95 ? 4.952 -8.661 -5.836 1.00 88.44 95 TYR A C 1
ATOM 720 O O . TYR A 1 95 ? 4.839 -7.979 -4.823 1.00 88.44 95 TYR A O 1
ATOM 728 N N . ILE A 1 96 ? 4.915 -9.996 -5.811 1.00 88.75 96 ILE A N 1
ATOM 729 C CA . ILE A 1 96 ? 4.531 -10.758 -4.614 1.00 88.75 96 ILE A CA 1
ATOM 730 C C . ILE A 1 96 ? 5.503 -10.482 -3.463 1.00 88.75 96 ILE A C 1
ATOM 732 O O . ILE A 1 96 ? 5.077 -10.163 -2.352 1.00 88.75 96 ILE A O 1
ATOM 736 N N . LYS A 1 97 ? 6.812 -10.530 -3.737 1.00 88.69 97 LYS A N 1
ATOM 737 C CA . LYS A 1 97 ? 7.854 -10.270 -2.733 1.00 88.69 97 LYS A CA 1
ATOM 738 C C . LYS A 1 97 ? 7.739 -8.856 -2.166 1.00 88.69 97 LYS A C 1
ATOM 740 O O . LYS A 1 97 ? 7.766 -8.673 -0.950 1.00 88.69 97 LYS A O 1
ATOM 745 N N . SER A 1 98 ? 7.580 -7.862 -3.040 1.00 87.75 98 SER A N 1
ATOM 746 C CA . SER A 1 98 ? 7.466 -6.458 -2.645 1.00 87.75 98 SER A CA 1
ATOM 747 C C . SER A 1 98 ? 6.169 -6.194 -1.878 1.00 87.75 98 SER A C 1
ATOM 749 O O . SER A 1 98 ? 6.203 -5.575 -0.815 1.00 87.75 98 SER A O 1
ATOM 751 N N . SER A 1 99 ? 5.034 -6.715 -2.348 1.00 86.94 99 SER A N 1
ATOM 752 C CA . SER A 1 99 ? 3.741 -6.584 -1.675 1.00 86.94 99 SER A CA 1
ATOM 753 C C . SER A 1 99 ? 3.765 -7.215 -0.288 1.00 86.94 99 SER A C 1
ATOM 755 O O . SER A 1 99 ? 3.401 -6.543 0.674 1.00 86.94 99 SER A O 1
ATOM 757 N N . MET A 1 100 ? 4.270 -8.444 -0.145 1.00 88.31 100 MET A N 1
ATOM 758 C CA . MET A 1 100 ? 4.383 -9.104 1.159 1.00 88.31 100 MET A CA 1
ATOM 759 C C . MET A 1 100 ? 5.282 -8.332 2.123 1.00 88.31 100 MET A C 1
ATOM 761 O O . MET A 1 100 ? 4.877 -8.061 3.250 1.00 88.31 100 MET A O 1
ATOM 765 N N . ALA A 1 101 ? 6.472 -7.913 1.684 1.00 89.31 101 ALA A N 1
ATOM 766 C CA . ALA A 1 101 ? 7.393 -7.151 2.527 1.00 89.31 101 ALA A CA 1
ATOM 767 C C . ALA A 1 101 ? 6.819 -5.791 2.961 1.00 89.31 101 ALA A C 1
ATOM 769 O O . ALA A 1 101 ? 7.238 -5.219 3.971 1.00 89.31 101 ALA A O 1
ATOM 770 N N . ARG A 1 102 ? 5.887 -5.233 2.185 1.00 88.38 102 ARG A N 1
ATOM 771 C CA . ARG A 1 102 ? 5.209 -3.977 2.511 1.00 88.38 102 ARG A CA 1
ATOM 772 C C . ARG A 1 102 ? 4.012 -4.200 3.426 1.00 88.38 102 ARG A C 1
ATOM 774 O O . ARG A 1 102 ? 3.869 -3.444 4.376 1.00 88.38 102 ARG A O 1
ATOM 781 N N . ILE A 1 103 ? 3.225 -5.252 3.209 1.00 87.56 103 ILE A N 1
ATOM 782 C CA . ILE A 1 103 ? 2.128 -5.641 4.107 1.00 87.56 103 ILE A CA 1
ATOM 783 C C . ILE A 1 103 ? 2.672 -6.051 5.479 1.00 87.56 103 ILE A C 1
ATOM 785 O O . ILE A 1 103 ? 2.151 -5.612 6.498 1.00 87.56 103 ILE A O 1
ATOM 789 N N . ALA A 1 104 ? 3.777 -6.797 5.530 1.00 87.75 104 ALA A N 1
ATOM 790 C CA . ALA A 1 104 ? 4.426 -7.180 6.784 1.00 87.75 104 ALA A CA 1
ATOM 791 C C . ALA A 1 104 ? 4.811 -5.964 7.647 1.00 87.75 104 ALA A C 1
ATOM 793 O O . ALA A 1 104 ? 4.740 -6.029 8.870 1.00 87.75 104 ALA A O 1
ATOM 794 N N . ARG A 1 105 ? 5.160 -4.828 7.025 1.00 85.62 105 ARG A N 1
ATOM 795 C CA . ARG A 1 105 ? 5.463 -3.570 7.731 1.00 85.62 105 ARG A CA 1
ATOM 796 C C . ARG A 1 105 ? 4.229 -2.861 8.303 1.00 85.62 105 ARG A C 1
ATOM 798 O O . ARG A 1 105 ? 4.384 -2.034 9.195 1.00 85.62 105 ARG A O 1
ATOM 805 N N . ILE A 1 106 ? 3.023 -3.179 7.833 1.00 83.88 106 ILE A N 1
ATOM 806 C CA . ILE A 1 106 ? 1.764 -2.587 8.323 1.00 83.88 106 ILE A CA 1
ATOM 807 C C . ILE A 1 106 ? 1.434 -3.117 9.720 1.00 83.88 106 ILE A C 1
ATOM 809 O O . ILE A 1 106 ? 0.974 -2.355 10.564 1.00 83.88 106 ILE A O 1
ATOM 813 N N . VAL A 1 107 ? 1.725 -4.393 9.992 1.00 82.56 107 VAL A N 1
ATOM 814 C CA . VAL A 1 107 ? 1.428 -5.049 11.276 1.00 82.56 107 VAL A CA 1
ATOM 815 C C . VAL A 1 107 ? 2.048 -4.322 12.481 1.00 82.56 107 VAL A C 1
ATOM 817 O O . VAL A 1 107 ? 1.296 -3.961 13.384 1.00 82.56 107 VAL A O 1
ATOM 820 N N . PRO A 1 108 ? 3.363 -4.033 12.534 1.00 80.94 108 PRO A N 1
ATOM 821 C CA . PRO A 1 108 ? 3.927 -3.287 13.657 1.00 80.94 108 PRO A CA 1
ATOM 822 C C . PRO A 1 108 ? 3.426 -1.836 13.707 1.00 80.94 108 PRO A C 1
ATOM 824 O O . PRO A 1 108 ? 3.161 -1.321 14.790 1.00 80.94 108 PRO A O 1
ATOM 827 N N . ALA A 1 109 ? 3.245 -1.182 12.555 1.00 79.38 109 ALA A N 1
ATOM 828 C CA . ALA A 1 109 ? 2.837 0.221 12.504 1.00 79.38 109 ALA A CA 1
ATOM 829 C C . ALA A 1 109 ? 1.398 0.442 13.002 1.00 79.38 109 ALA A C 1
ATOM 831 O O . ALA A 1 109 ? 1.157 1.291 13.856 1.00 79.38 109 ALA A O 1
ATOM 832 N N . PHE A 1 110 ? 0.441 -0.331 12.491 1.00 75.62 110 PHE A N 1
ATOM 833 C CA . PHE A 1 110 ? -0.982 -0.155 12.787 1.00 75.62 110 PHE A CA 1
ATOM 834 C C . PHE A 1 110 ? -1.475 -1.077 13.906 1.00 75.62 110 PHE A C 1
ATOM 836 O O . PHE A 1 110 ? -2.372 -0.695 14.650 1.00 75.62 110 PHE A O 1
ATOM 843 N N . GLY A 1 111 ? -0.861 -2.248 14.085 1.00 78.31 111 GLY A N 1
ATOM 844 C CA . GLY A 1 111 ? -1.162 -3.151 15.196 1.00 78.31 111 GLY A CA 1
ATOM 845 C C . GLY A 1 111 ? -0.621 -2.607 16.514 1.00 78.31 111 GLY A C 1
ATOM 846 O O . GLY A 1 111 ? -1.384 -2.118 17.342 1.00 78.31 111 GLY A O 1
ATOM 847 N N . LEU A 1 112 ? 0.702 -2.639 16.700 1.00 77.25 112 LEU A N 1
ATOM 848 C CA . LEU A 1 112 ? 1.318 -2.156 17.944 1.00 77.25 112 LEU A CA 1
ATOM 849 C C . LEU A 1 112 ? 1.162 -0.638 18.097 1.00 77.25 112 LEU A C 1
ATOM 851 O O . LEU A 1 112 ? 0.757 -0.162 19.154 1.00 77.25 112 LEU A O 1
ATOM 855 N N . GLY A 1 113 ? 1.441 0.122 17.035 1.00 75.94 113 GLY A N 1
ATOM 856 C CA . GLY A 1 113 ? 1.363 1.582 17.082 1.00 75.94 113 GLY A CA 1
ATOM 857 C C . GLY A 1 113 ? -0.065 2.130 17.149 1.00 75.94 113 GLY A C 1
ATOM 858 O O . GLY A 1 113 ? -0.325 3.046 17.920 1.00 75.94 113 GLY A O 1
ATOM 859 N N . GLY A 1 114 ? -1.002 1.587 16.369 1.00 73.44 114 GLY A N 1
ATOM 860 C CA . GLY A 1 114 ? -2.388 2.072 16.329 1.00 73.44 114 GLY A CA 1
ATOM 861 C C . GLY A 1 114 ? -3.236 1.530 17.478 1.00 73.44 114 GLY A C 1
ATOM 862 O O . GLY A 1 114 ? -3.699 2.288 18.335 1.00 73.44 114 GLY A O 1
ATOM 863 N N . ILE A 1 115 ? -3.420 0.208 17.503 1.00 77.75 115 ILE A N 1
ATOM 864 C CA . ILE A 1 115 ? -4.285 -0.468 18.480 1.00 77.75 115 ILE A CA 1
ATOM 865 C C . ILE A 1 115 ? -3.670 -0.396 19.882 1.00 77.75 115 ILE A C 1
ATOM 867 O O . ILE A 1 115 ? -4.361 -0.006 20.823 1.00 77.75 115 ILE A O 1
ATOM 871 N N . GLY A 1 116 ? -2.372 -0.687 20.017 1.00 80.75 116 GLY A N 1
ATOM 872 C CA . GLY A 1 116 ? -1.682 -0.641 21.311 1.00 80.75 116 GLY A CA 1
ATOM 873 C C . GLY A 1 116 ? -1.712 0.750 21.955 1.00 80.75 116 GLY A C 1
ATOM 874 O O . GLY A 1 116 ? -2.068 0.886 23.123 1.00 80.75 116 GLY A O 1
ATOM 875 N N . ASN A 1 117 ? -1.451 1.813 21.186 1.00 84.62 117 ASN A N 1
ATOM 876 C CA . ASN A 1 117 ? -1.550 3.186 21.697 1.00 84.62 117 ASN A CA 1
ATOM 877 C C . ASN A 1 117 ? -2.979 3.548 22.132 1.00 84.62 117 ASN A C 1
ATOM 8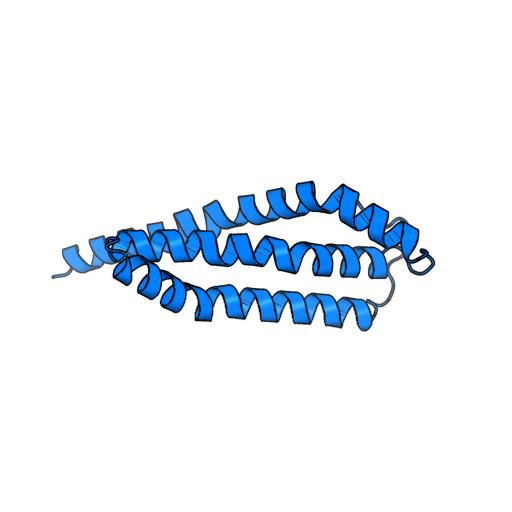79 O O . ASN A 1 117 ? -3.173 4.257 23.118 1.00 84.62 117 ASN A O 1
ATOM 883 N N . MET A 1 118 ? -3.996 3.066 21.413 1.00 80.62 118 MET A N 1
ATOM 884 C CA . MET A 1 118 ? -5.390 3.296 21.788 1.00 80.62 118 MET A CA 1
ATOM 885 C C . MET A 1 118 ? -5.746 2.612 23.114 1.00 80.62 118 MET A C 1
ATOM 887 O O . MET A 1 118 ? -6.436 3.228 23.926 1.00 80.62 118 MET A O 1
ATOM 891 N N . GLN A 1 119 ? -5.255 1.390 23.338 1.00 82.88 119 GLN A N 1
ATOM 892 C CA . GLN A 1 119 ? -5.445 0.647 24.587 1.00 82.88 119 GLN A CA 1
ATOM 893 C C . GLN A 1 119 ? -4.773 1.357 25.765 1.00 82.88 119 GLN A C 1
ATOM 895 O O . GLN A 1 119 ? -5.462 1.729 26.711 1.00 82.88 119 GLN A O 1
ATOM 900 N N . ILE A 1 120 ? -3.476 1.667 25.652 1.00 86.75 120 ILE A N 1
ATOM 901 C CA . ILE A 1 120 ? -2.716 2.376 26.697 1.00 86.75 120 ILE A CA 1
ATOM 902 C C . ILE A 1 120 ? -3.382 3.717 27.035 1.00 86.75 120 ILE A C 1
ATOM 904 O O . ILE A 1 120 ? -3.557 4.069 28.200 1.00 86.75 120 ILE A O 1
ATOM 908 N N . ARG A 1 121 ? -3.818 4.468 26.015 1.00 86.38 121 ARG A N 1
ATOM 909 C CA . ARG A 1 121 ? -4.529 5.737 26.215 1.00 86.38 121 ARG A CA 1
ATOM 910 C C . ARG A 1 121 ? -5.864 5.552 26.937 1.00 86.38 121 ARG A C 1
ATOM 912 O O . ARG A 1 121 ? -6.256 6.434 27.697 1.00 86.38 121 ARG A O 1
ATOM 919 N N . SER A 1 122 ? -6.584 4.467 26.660 1.00 85.44 122 SER A N 1
ATOM 920 C CA . SER A 1 122 ? -7.852 4.163 27.327 1.00 85.44 122 SER A CA 1
ATOM 921 C C . SER A 1 122 ? -7.630 3.856 28.804 1.00 85.44 122 SER A C 1
ATOM 923 O O . SER A 1 122 ? -8.312 4.441 29.640 1.00 85.44 122 SER A O 1
ATOM 925 N N . GLU A 1 123 ? -6.645 3.013 29.118 1.00 87.75 123 GLU A N 1
ATOM 926 C CA . GLU A 1 123 ? -6.296 2.637 30.494 1.00 87.75 123 GLU A CA 1
ATOM 927 C C . GLU A 1 123 ? -5.838 3.845 31.319 1.00 87.75 123 GLU A C 1
ATOM 929 O O . GLU A 1 123 ? -6.344 4.083 32.417 1.00 87.75 123 GLU A O 1
ATOM 934 N N . LEU A 1 124 ? -4.950 4.675 30.759 1.00 89.31 124 LEU A N 1
ATOM 935 C CA . LEU A 1 124 ? -4.497 5.908 31.411 1.00 89.31 124 LEU A CA 1
ATOM 936 C C . LEU A 1 124 ? -5.649 6.885 31.670 1.00 89.31 124 LEU A C 1
ATOM 938 O O . LEU A 1 124 ? -5.679 7.534 32.711 1.00 89.31 124 LEU A O 1
ATOM 942 N N . ARG A 1 125 ? -6.6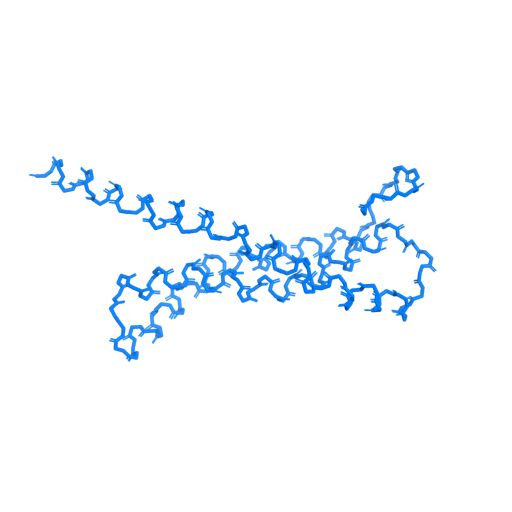11 6.995 30.743 1.00 87.31 125 ARG A N 1
ATOM 943 C CA . ARG A 1 125 ? -7.792 7.850 30.936 1.00 87.31 125 ARG A CA 1
ATOM 944 C C . ARG A 1 125 ? -8.724 7.318 32.014 1.00 87.31 125 ARG A C 1
ATOM 946 O O . ARG A 1 125 ? -9.234 8.124 32.778 1.00 87.31 125 ARG A O 1
ATOM 953 N N . SER A 1 126 ? -8.939 6.005 32.086 1.00 86.69 126 SER A N 1
ATOM 954 C CA . SER A 1 126 ? -9.750 5.411 33.155 1.00 86.69 126 SER A CA 1
ATOM 955 C C . SER A 1 126 ? -9.092 5.502 34.529 1.00 86.69 126 SER A C 1
ATOM 957 O O . SER A 1 126 ? -9.802 5.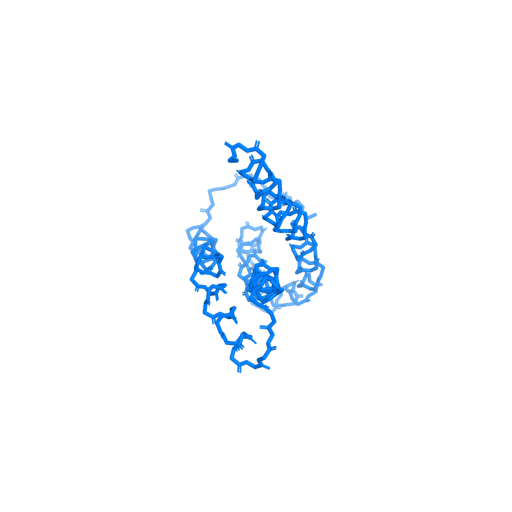502 35.518 1.00 86.69 126 SER A O 1
ATOM 959 N N . ALA A 1 127 ? -7.760 5.590 34.602 1.00 84.56 127 ALA A N 1
ATOM 960 C CA . ALA A 1 127 ? -7.034 5.737 35.863 1.00 84.56 127 ALA A CA 1
ATOM 961 C C . ALA A 1 127 ? -6.997 7.185 36.399 1.00 84.56 127 ALA A C 1
ATOM 963 O O . ALA A 1 127 ? -6.597 7.403 37.539 1.00 84.56 127 ALA A O 1
ATOM 964 N N . LEU A 1 128 ? -7.360 8.174 35.572 1.00 81.44 128 LEU A N 1
ATOM 965 C CA . LEU A 1 128 ? -7.365 9.605 35.914 1.00 81.44 128 LEU A CA 1
ATOM 966 C C . LEU A 1 128 ? -8.743 10.131 36.360 1.00 81.44 128 LEU A C 1
ATOM 968 O O . LEU A 1 128 ? -8.838 11.301 36.731 1.00 81.44 128 LEU A O 1
ATOM 972 N N . ILE A 1 129 ? -9.790 9.305 36.284 1.00 59.75 129 ILE A N 1
ATOM 973 C CA . ILE A 1 129 ? -11.180 9.608 36.667 1.00 59.75 129 ILE A CA 1
ATOM 974 C C . ILE A 1 129 ? -11.545 8.699 37.838 1.00 59.75 129 ILE A C 1
ATOM 976 O O . ILE A 1 129 ? -12.205 9.196 38.774 1.00 59.75 129 ILE A O 1
#

Organism: NCBI:txid100861

Foldseek 3Di:
DDAPDDDDDQDPLLVVLVVVLVVLLVCLQPPFLVVQLVVVVVVVDDSLVSNLCSNLVSNLVSLLVSQLSNLLSVCVRRPVPDDPVRSVVSCVVCSVVSSVVSSVVSCCCCPCVPSVVVVVVVVVVVVVD

InterPro domains:
  IPR038781 Probable citrulline exporter C365.16-like [PTHR37845] (4-127)

Radius of gyration: 19.05 Å; chains: 1; bounding box: 49×25×60 Å

Sequence (129 aa):
MFSHAPPHKFPLRSMGLFALRDSMTVGASFVAPPIFSAALVSYGMDKGTANSISQLVCPAVWQLASTPLHLLGLDLYNRTDASLASRTQFISREYIKSSMARIARIVPAFGLGGIGNMQIRSELRSALI

Secondary structure (DSSP, 8-state):
----SPP-PPPHHHHHHHHHHHHHHHHHHHTHHHHHHHHHHHTT--HHHHHHHHHHHHHHHHHHHHHHHHHHHHHHHH-TT--HHHHHHHHHHHHHHHHHHHHHHHIIIIIIIIIIHHHHHHHHHHT--